Protein AF-A0A168M1J4-F1 (afdb_monomer)

Mean predicted aligned error: 12.33 Å

Secondary structure (DSSP, 8-state):
-----HHHHHH--SS--SSSSPPPHHHHHHHHHHHHHHTT---S-TTTHHHHHHHHHHHHTT--HHHHHHHTS---TTHHHHTTS---HHHHHHHTT--SSTT-------SSPPPHHHHHHHS----

InterPro domains:
  IPR031872 Ndc10, domain 2 [PF16787] (9-123)
  IPR038279 Ndc10, domain 2 superfamily [G3DSA:1.10.443.20] (3-124)

Radius of gyration: 19.75 Å; Cα contacts (8 Å, |Δi|>4): 64; chains: 1; bounding box: 48×40×43 Å

Solvent-accessible surface area (backbone atoms only — not comparable to full-atom values): 8185 Å² total; per-residue (Å²): 133,80,83,71,63,70,72,60,65,77,71,57,60,94,78,64,56,97,51,100,59,78,82,48,71,64,60,53,40,49,53,45,43,51,55,28,56,76,69,72,50,87,68,94,48,60,83,55,44,64,63,64,47,37,50,52,41,22,54,74,61,66,38,68,61,69,68,43,58,55,61,78,51,86,67,83,82,50,64,77,60,49,69,72,55,64,79,51,70,35,52,59,26,19,61,69,74,38,68,47,61,90,84,73,81,70,77,72,70,68,97,62,81,78,57,68,73,56,51,50,72,77,40,90,61,87,127

Sequence (127 aa):
MNAVNSKVFLEIKMIPPRQAQEWSYSSHRESIGKAFSSAGIKSNKKTHVNCGSSVRMADIVGANGDPIRSQGRWNNTTMNGAYLIRLSREMMRSMAVFPTKGRSFYLGRAALDPPTSLCKKLFDCKM

Foldseek 3Di:
DDPPPPVVVVPDDPDDDPDPDDDDPVNVLVVQVVVCVVVVHDDPCSPCPLLVVLLVLLVVLPHDVVLSVVSNDPDPPPPPVVVVVDNQPLSVCSSVVFHSDPPRDDPPDDPDDPDPVVVCVVDVDDD

Organism: Absidia glauca (NCBI:txid4829)

pLDDT: mean 72.29, std 15.06, range [36.97, 95.81]

Structure (mmCIF, N/CA/C/O backbone):
data_AF-A0A168M1J4-F1
#
_entry.id   AF-A0A168M1J4-F1
#
loop_
_atom_site.group_PDB
_atom_site.id
_atom_site.type_symbol
_atom_site.label_atom_id
_atom_site.label_alt_id
_at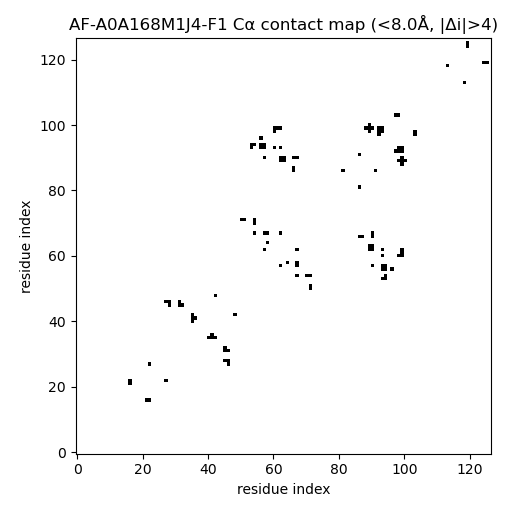om_site.label_comp_id
_atom_site.label_asym_id
_atom_site.label_entity_id
_atom_site.label_seq_id
_atom_site.pdbx_PDB_ins_code
_atom_site.Cartn_x
_atom_site.Cartn_y
_atom_site.Cartn_z
_atom_site.occupancy
_atom_site.B_iso_or_equiv
_atom_site.auth_seq_id
_atom_site.auth_comp_id
_atom_site.auth_asym_id
_atom_site.auth_atom_id
_atom_site.pdbx_PDB_model_num
ATOM 1 N N . MET A 1 1 ? -31.948 12.896 -2.379 1.00 39.16 1 MET A N 1
ATOM 2 C CA . MET A 1 1 ? -30.479 12.774 -2.256 1.00 39.16 1 MET A CA 1
ATOM 3 C C . MET A 1 1 ? -30.026 13.870 -1.313 1.00 39.16 1 MET A C 1
ATOM 5 O O . MET A 1 1 ? -30.007 15.026 -1.709 1.00 39.16 1 MET A O 1
ATOM 9 N N . ASN A 1 2 ? -29.805 13.543 -0.042 1.00 36.97 2 ASN A N 1
ATOM 10 C CA . ASN A 1 2 ? -29.431 14.549 0.949 1.00 36.97 2 ASN A CA 1
ATOM 11 C C . ASN A 1 2 ? -27.976 14.938 0.704 1.00 36.97 2 ASN A C 1
ATOM 13 O O . ASN A 1 2 ? -27.124 14.056 0.596 1.00 36.97 2 ASN A O 1
ATOM 17 N N . ALA A 1 3 ? -27.714 16.238 0.574 1.00 46.69 3 ALA A N 1
ATOM 18 C CA . ALA A 1 3 ? -26.370 16.783 0.483 1.00 46.69 3 ALA A CA 1
ATOM 19 C C . ALA A 1 3 ? -25.603 16.372 1.745 1.00 46.69 3 ALA A C 1
ATOM 21 O O . ALA A 1 3 ? -25.766 16.961 2.812 1.00 46.69 3 ALA A O 1
ATOM 22 N N . VAL A 1 4 ? -24.811 15.305 1.643 1.00 54.69 4 VAL A N 1
ATOM 23 C CA . VAL A 1 4 ? -23.856 14.956 2.686 1.00 54.69 4 VAL A CA 1
ATOM 24 C C . VAL A 1 4 ? -22.884 16.125 2.747 1.00 54.69 4 VAL A C 1
ATOM 26 O O . VAL A 1 4 ? -22.249 16.449 1.745 1.00 54.69 4 VAL A O 1
ATOM 29 N N . ASN A 1 5 ? -22.850 16.802 3.895 1.00 52.22 5 ASN A N 1
ATOM 30 C CA . ASN A 1 5 ? -22.010 17.964 4.161 1.00 52.22 5 ASN A CA 1
ATOM 31 C C . ASN A 1 5 ? -20.577 17.681 3.681 1.00 52.22 5 ASN A C 1
ATOM 33 O O . ASN A 1 5 ? -19.848 16.911 4.306 1.00 52.22 5 ASN A O 1
ATOM 37 N N . SER A 1 6 ? -20.172 18.292 2.566 1.00 57.62 6 SER A N 1
ATOM 38 C CA . SER A 1 6 ? -18.875 18.057 1.912 1.00 57.62 6 SER A CA 1
ATOM 39 C C . SER A 1 6 ? -17.686 18.314 2.843 1.00 57.62 6 SER A C 1
ATOM 41 O O . SER A 1 6 ? -16.628 17.711 2.683 1.00 57.62 6 SER A O 1
ATOM 43 N N . LYS A 1 7 ? -17.888 19.153 3.866 1.00 57.44 7 LYS A N 1
ATOM 44 C CA . LYS A 1 7 ? -16.916 19.451 4.921 1.00 57.44 7 LYS A CA 1
ATOM 45 C C . LYS A 1 7 ? -16.512 18.222 5.743 1.00 57.44 7 LYS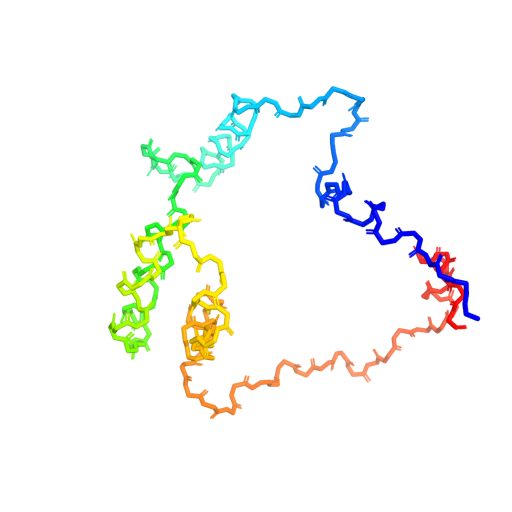 A C 1
ATOM 47 O O . LYS A 1 7 ? -15.345 18.087 6.082 1.00 57.44 7 LYS A O 1
ATOM 52 N N . VAL A 1 8 ? -17.443 17.300 6.003 1.00 68.50 8 VAL A N 1
ATOM 53 C CA . VAL A 1 8 ? -17.189 16.109 6.834 1.00 68.50 8 VAL A CA 1
ATOM 54 C C . VAL A 1 8 ? -16.220 15.150 6.141 1.00 68.50 8 VAL A C 1
ATOM 56 O O . VAL A 1 8 ? -15.366 14.559 6.790 1.00 68.50 8 VAL A O 1
ATOM 59 N N . PHE A 1 9 ? -16.284 15.031 4.813 1.00 71.50 9 PHE A N 1
ATOM 60 C CA . PHE A 1 9 ? -15.413 14.117 4.068 1.00 71.50 9 PHE A CA 1
ATOM 61 C C . PHE A 1 9 ? -13.936 14.520 4.076 1.00 71.50 9 PHE A C 1
ATOM 63 O O . PHE A 1 9 ? -13.080 13.642 4.023 1.00 71.50 9 PHE A O 1
ATOM 70 N N . LEU A 1 10 ? -13.632 15.818 4.150 1.00 79.56 10 LEU A N 1
ATOM 71 C CA . LEU A 1 10 ? -12.250 16.310 4.161 1.00 79.56 10 LEU A CA 1
ATOM 72 C C . LEU A 1 10 ? -11.546 16.090 5.507 1.00 79.56 10 LEU A C 1
ATOM 74 O O . LEU A 1 10 ? -10.321 16.028 5.551 1.00 79.56 10 LEU A O 1
ATOM 78 N N . GLU A 1 11 ? -12.310 15.954 6.590 1.00 78.44 11 GLU A N 1
ATOM 79 C CA . GLU A 1 11 ? -11.782 15.771 7.947 1.00 78.44 11 GLU A CA 1
ATOM 80 C C . GLU A 1 11 ? -11.700 14.290 8.361 1.00 78.44 11 GLU A C 1
ATOM 82 O O . GLU A 1 11 ? -11.039 13.948 9.346 1.00 78.44 11 GLU A O 1
ATOM 87 N N . ILE A 1 12 ? -12.318 13.383 7.594 1.00 81.94 12 ILE A N 1
ATOM 88 C CA . ILE A 1 12 ? -12.242 11.942 7.847 1.00 81.94 12 ILE A CA 1
ATOM 89 C C . ILE A 1 12 ? -10.843 11.424 7.499 1.00 81.94 12 ILE A C 1
ATOM 91 O O . ILE A 1 12 ? -10.423 11.369 6.342 1.00 81.94 12 ILE A O 1
ATOM 95 N N . LYS A 1 13 ? -10.133 10.951 8.524 1.00 80.62 13 LYS A N 1
ATOM 96 C CA . LYS A 1 13 ? -8.888 10.198 8.353 1.00 80.62 13 LYS A CA 1
ATOM 97 C C . LYS A 1 13 ? -9.207 8.793 7.841 1.00 80.62 13 LYS A C 1
ATOM 99 O O . LYS A 1 13 ? -9.971 8.068 8.468 1.00 80.62 13 LYS A O 1
ATOM 104 N N . MET A 1 14 ? -8.560 8.383 6.747 1.00 83.31 14 MET A N 1
ATOM 105 C CA . MET A 1 14 ? -8.691 7.024 6.192 1.00 83.31 14 MET A CA 1
ATOM 106 C C . MET A 1 14 ? -8.324 5.922 7.190 1.00 83.31 14 MET A C 1
ATOM 108 O O . MET A 1 14 ? -8.918 4.848 7.178 1.00 83.31 14 MET A O 1
ATOM 112 N N . ILE A 1 15 ? -7.315 6.178 8.023 1.00 83.88 15 ILE A N 1
ATOM 113 C CA . ILE A 1 15 ? -6.870 5.265 9.072 1.00 83.88 15 ILE A CA 1
ATOM 114 C C . ILE A 1 15 ? -6.978 6.034 10.391 1.00 83.88 15 ILE A C 1
ATOM 116 O O . ILE A 1 15 ? -6.031 6.726 10.778 1.00 83.88 15 ILE A O 1
ATOM 120 N N . PRO A 1 16 ? -8.153 6.012 11.039 1.00 83.31 16 PRO A N 1
ATOM 121 C CA . PRO A 1 16 ? -8.345 6.721 12.287 1.00 83.31 16 PRO A CA 1
ATOM 122 C C . PRO A 1 16 ? -7.629 5.993 13.436 1.00 83.31 16 PRO A C 1
ATOM 124 O O . PRO A 1 16 ? -7.507 4.762 13.428 1.00 83.31 16 PRO A O 1
ATOM 127 N N . PRO A 1 17 ? -7.162 6.732 14.452 1.00 79.94 17 PRO A N 1
ATOM 128 C CA . PRO A 1 17 ? -6.670 6.123 15.673 1.00 79.94 17 PRO A CA 1
ATOM 129 C C . PRO A 1 17 ? -7.798 5.389 16.408 1.00 79.94 17 PRO A C 1
ATOM 131 O O . PRO A 1 17 ? -8.955 5.798 16.384 1.00 79.94 17 PRO A O 1
ATOM 134 N N . ARG A 1 18 ? -7.453 4.295 17.098 1.00 75.94 18 ARG A N 1
ATOM 135 C CA . ARG A 1 18 ? -8.413 3.525 17.912 1.00 75.94 18 ARG A CA 1
ATOM 136 C C . ARG A 1 18 ? -8.962 4.335 19.098 1.00 75.94 18 ARG A C 1
ATOM 138 O O . ARG A 1 18 ? -10.043 4.040 19.589 1.00 75.94 18 ARG A O 1
ATOM 145 N N . GLN A 1 19 ? -8.210 5.325 19.569 1.00 74.94 19 GLN A N 1
ATOM 146 C CA . GLN A 1 19 ? -8.607 6.269 20.615 1.00 74.94 19 GLN A CA 1
ATOM 147 C C . GLN A 1 19 ? -8.631 7.680 20.021 1.00 74.94 19 GLN A C 1
ATOM 149 O O . GLN A 1 19 ? -7.988 7.912 19.005 1.00 74.94 19 GLN A O 1
ATOM 154 N N . ALA A 1 20 ? -9.305 8.637 20.663 1.00 61.59 20 ALA A N 1
ATOM 155 C CA . ALA A 1 20 ? -9.409 10.023 20.181 1.00 61.59 20 ALA A CA 1
ATOM 156 C C . ALA A 1 20 ? -8.056 10.768 20.048 1.00 61.59 20 ALA A C 1
ATOM 158 O O . ALA A 1 20 ? -8.020 11.898 19.567 1.00 61.59 20 ALA A O 1
ATOM 159 N N . GLN A 1 21 ? -6.944 10.143 20.448 1.00 72.94 21 GLN A N 1
ATOM 160 C CA . GLN A 1 21 ? -5.600 10.685 20.314 1.00 72.94 21 GLN A CA 1
ATOM 161 C C . GLN A 1 21 ? -5.052 10.496 18.895 1.00 72.94 21 GLN A C 1
ATOM 163 O O . GLN A 1 21 ? -4.966 9.380 18.382 1.00 72.94 21 GLN A O 1
ATOM 168 N N . GLU A 1 22 ? 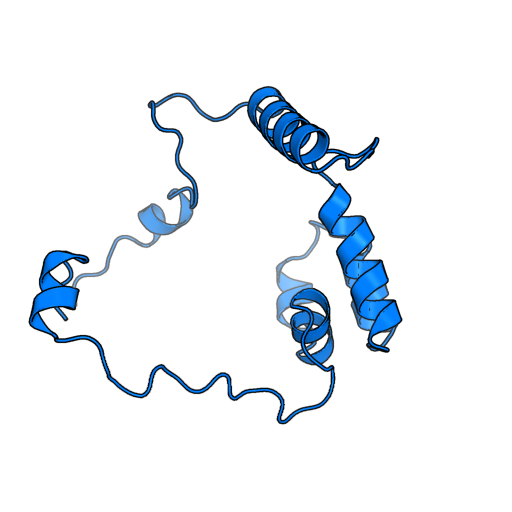-4.602 11.590 18.281 1.00 73.62 22 GLU A N 1
ATOM 169 C CA . GLU A 1 22 ? -3.930 11.563 16.984 1.00 73.62 22 GLU A CA 1
ATOM 170 C C . GLU A 1 22 ? -2.666 10.687 17.006 1.00 73.62 22 GLU A C 1
ATOM 172 O O . GLU A 1 22 ? -1.881 10.717 17.957 1.00 73.62 22 GLU A O 1
ATOM 177 N N . TRP A 1 23 ? -2.451 9.904 15.942 1.00 80.38 23 TRP A N 1
ATOM 178 C CA . TRP A 1 23 ? -1.219 9.136 15.775 1.00 80.38 23 TRP A CA 1
ATOM 179 C C . TRP A 1 23 ? -0.016 10.062 15.651 1.00 80.38 23 TRP A C 1
ATOM 181 O O . TRP A 1 23 ? 0.080 10.857 14.717 1.00 80.38 23 TRP A O 1
ATOM 191 N N . SER A 1 24 ? 0.942 9.903 16.559 1.00 87.44 24 SER A N 1
ATOM 192 C CA . SER A 1 24 ? 2.214 10.603 16.462 1.00 87.44 24 SER A CA 1
ATOM 193 C C . SER A 1 24 ? 3.082 10.009 15.345 1.00 87.44 24 SER A C 1
ATOM 195 O O . SER A 1 24 ? 2.994 8.825 14.991 1.00 87.44 24 SER A O 1
ATOM 197 N N . TYR A 1 25 ? 3.992 10.827 14.813 1.00 86.00 25 TYR A N 1
ATOM 198 C CA . TYR A 1 25 ? 4.995 10.369 13.850 1.00 86.00 25 TYR A CA 1
ATOM 199 C C . TYR A 1 25 ? 5.867 9.231 14.408 1.00 86.00 25 TYR A C 1
ATOM 201 O O . TYR A 1 25 ? 6.249 8.321 13.669 1.00 86.00 25 TYR A O 1
ATOM 209 N N . SER A 1 26 ? 6.174 9.248 15.712 1.00 88.50 26 SER A N 1
ATOM 210 C CA . SER A 1 26 ? 6.966 8.193 16.351 1.00 88.50 26 SER A CA 1
ATOM 211 C C . SER A 1 26 ? 6.226 6.858 16.351 1.00 88.50 26 SER A C 1
ATOM 213 O O . SER A 1 26 ? 6.830 5.858 15.967 1.00 88.50 26 SER A O 1
ATOM 215 N N . SER A 1 27 ? 4.924 6.844 16.662 1.00 87.69 27 SER A N 1
ATOM 216 C CA . SER A 1 27 ? 4.095 5.634 16.603 1.00 87.69 27 SER A CA 1
ATOM 217 C C . SER A 1 27 ? 4.058 5.035 15.195 1.00 87.69 27 SER A C 1
ATOM 219 O O . SER A 1 27 ? 4.226 3.826 15.034 1.00 87.69 27 SER A O 1
ATOM 221 N N . HIS A 1 28 ? 3.921 5.872 14.161 1.00 86.88 28 HIS A N 1
ATOM 222 C CA . HIS A 1 28 ? 4.000 5.436 12.763 1.00 86.88 28 HIS A CA 1
ATOM 223 C C . HIS A 1 28 ? 5.389 4.859 12.431 1.00 86.88 28 HIS A C 1
ATOM 225 O O . HIS A 1 28 ? 5.517 3.769 11.873 1.00 86.88 28 HIS A O 1
ATOM 231 N N . ARG A 1 29 ? 6.466 5.577 12.768 1.00 89.94 29 ARG A N 1
ATOM 232 C CA . ARG A 1 29 ? 7.841 5.138 12.483 1.00 89.94 29 ARG A CA 1
ATOM 233 C C . ARG A 1 29 ? 8.173 3.815 13.176 1.00 89.94 29 ARG A C 1
ATOM 235 O O . ARG A 1 29 ? 8.888 2.989 12.603 1.00 89.94 29 ARG A O 1
ATOM 242 N N . GLU A 1 30 ? 7.707 3.638 14.407 1.00 91.19 30 GLU A N 1
ATOM 243 C CA . GLU A 1 30 ? 7.928 2.433 15.198 1.00 91.19 30 GLU A CA 1
ATOM 244 C C . GLU A 1 30 ? 7.164 1.236 14.626 1.00 91.19 30 GLU A C 1
ATOM 246 O O . GLU A 1 30 ? 7.761 0.170 14.469 1.00 91.19 30 GLU A O 1
ATOM 251 N N . SER A 1 31 ? 5.892 1.410 14.249 1.00 90.19 31 SER A N 1
ATOM 252 C CA . SER A 1 31 ? 5.087 0.332 13.664 1.00 90.19 31 SER A CA 1
ATOM 253 C C . SER A 1 31 ? 5.686 -0.181 12.351 1.00 90.19 31 SER A C 1
ATOM 255 O O . SER A 1 31 ? 5.848 -1.392 12.188 1.00 90.19 31 SER A O 1
ATOM 257 N N . ILE A 1 32 ? 6.138 0.716 11.464 1.00 90.88 32 ILE A N 1
ATOM 258 C CA . ILE A 1 32 ? 6.862 0.315 10.247 1.00 90.88 32 ILE A CA 1
ATOM 259 C C . ILE A 1 32 ? 8.189 -0.365 10.594 1.00 90.88 32 ILE A C 1
ATOM 261 O O . ILE A 1 32 ? 8.545 -1.377 9.994 1.00 90.88 32 ILE A O 1
ATOM 265 N N . GLY A 1 33 ? 8.926 0.163 11.576 1.00 92.94 33 GLY A N 1
ATOM 266 C CA . GLY A 1 33 ? 10.175 -0.442 12.036 1.00 92.94 33 GLY A CA 1
ATOM 267 C C . GLY A 1 33 ? 9.993 -1.893 12.488 1.00 92.94 33 GLY A C 1
ATOM 268 O O . GLY A 1 33 ? 10.773 -2.750 12.085 1.00 92.94 33 GLY A O 1
ATOM 269 N N . LYS A 1 34 ? 8.939 -2.170 13.264 1.00 93.81 34 LYS A N 1
ATOM 270 C CA . LYS A 1 34 ? 8.580 -3.520 13.722 1.00 93.81 34 LYS A CA 1
ATOM 271 C C . LYS A 1 34 ? 8.233 -4.445 12.556 1.00 93.81 34 LYS A C 1
ATOM 273 O O . LYS A 1 34 ? 8.756 -5.554 12.497 1.00 93.81 34 LYS A O 1
ATOM 278 N N . ALA A 1 35 ? 7.422 -3.977 11.605 1.00 94.12 35 ALA A N 1
ATOM 279 C CA . ALA A 1 35 ? 7.089 -4.747 10.406 1.00 94.12 35 ALA A CA 1
ATOM 280 C C . ALA A 1 35 ? 8.344 -5.103 9.588 1.00 94.12 35 ALA A C 1
ATOM 282 O O . ALA A 1 35 ? 8.498 -6.235 9.138 1.00 94.12 35 ALA A O 1
ATOM 283 N N . PHE A 1 36 ? 9.284 -4.164 9.454 1.00 93.38 36 PHE A N 1
ATOM 284 C CA . PHE A 1 36 ? 10.543 -4.384 8.739 1.00 93.38 36 PHE A CA 1
ATOM 285 C C . PHE A 1 36 ? 11.446 -5.386 9.444 1.00 93.38 36 PHE A C 1
ATOM 287 O O . PHE A 1 36 ? 11.947 -6.302 8.796 1.00 93.38 36 PHE A O 1
ATOM 294 N N . SER A 1 37 ? 11.604 -5.261 10.762 1.00 93.56 37 SER A N 1
ATOM 295 C CA . SER A 1 37 ? 12.347 -6.235 11.562 1.00 93.56 37 SER A CA 1
ATOM 296 C C . SER A 1 37 ? 11.740 -7.633 11.456 1.00 93.56 37 SER A C 1
ATOM 298 O O . SER A 1 37 ? 12.478 -8.591 11.256 1.00 93.56 37 SER A O 1
ATOM 300 N N . SER A 1 38 ? 10.408 -7.744 11.508 1.00 95.81 38 SER A N 1
ATOM 301 C CA . SER A 1 38 ? 9.700 -9.019 11.349 1.00 95.81 38 SER A CA 1
ATOM 302 C C . SER A 1 38 ? 9.909 -9.652 9.971 1.00 95.81 38 SER A C 1
ATOM 304 O O . SER A 1 38 ? 9.909 -10.872 9.863 1.00 95.81 38 SER A O 1
ATOM 306 N N . ALA A 1 39 ? 10.082 -8.841 8.927 1.00 95.12 39 ALA A N 1
ATOM 307 C CA . ALA A 1 39 ? 10.353 -9.299 7.567 1.00 95.12 39 ALA A CA 1
ATOM 308 C C . ALA A 1 39 ? 11.859 -9.450 7.255 1.00 95.12 39 ALA A C 1
ATOM 310 O O . ALA A 1 39 ? 12.217 -9.749 6.119 1.00 95.12 39 ALA A O 1
ATOM 311 N N . GLY A 1 40 ? 12.756 -9.190 8.217 1.00 94.88 40 GLY A N 1
ATOM 312 C CA . GLY A 1 40 ? 14.209 -9.203 7.996 1.00 94.88 40 GLY A CA 1
ATOM 313 C C . GLY A 1 40 ? 14.739 -8.059 7.115 1.00 94.88 40 GLY A C 1
ATOM 314 O O . GLY A 1 40 ? 15.878 -8.107 6.651 1.00 94.88 40 GLY A O 1
ATOM 315 N N . ILE A 1 41 ? 13.942 -7.013 6.878 1.00 91.12 41 ILE A N 1
ATOM 316 C CA . ILE A 1 41 ? 14.283 -5.896 5.992 1.00 91.12 41 ILE A CA 1
ATOM 317 C C . ILE A 1 41 ? 15.058 -4.827 6.770 1.00 91.12 41 ILE A C 1
ATOM 319 O O . ILE A 1 41 ? 14.561 -4.236 7.730 1.00 91.12 41 ILE A O 1
ATOM 323 N N . LYS A 1 42 ? 16.272 -4.508 6.311 1.00 90.12 42 LYS A N 1
ATOM 324 C CA . LYS A 1 42 ? 17.084 -3.408 6.853 1.00 90.12 42 LYS A CA 1
ATOM 325 C C . LYS A 1 42 ? 16.844 -2.134 6.040 1.00 90.12 42 LYS A C 1
ATOM 327 O O . LYS A 1 42 ? 17.127 -2.091 4.848 1.00 90.12 42 LYS A O 1
ATOM 332 N N . SER A 1 43 ? 16.336 -1.079 6.680 1.00 83.69 43 SER A N 1
ATOM 333 C CA . SER A 1 43 ? 16.156 0.236 6.049 1.00 83.69 43 SER A CA 1
ATOM 334 C C . SER A 1 43 ? 16.425 1.375 7.027 1.00 83.69 43 SER A C 1
ATOM 336 O O . SER A 1 43 ? 15.883 1.409 8.134 1.00 83.69 43 SER A O 1
ATOM 338 N N . ASN A 1 44 ? 17.204 2.358 6.575 1.00 84.19 44 ASN A N 1
ATOM 339 C CA . ASN A 1 44 ? 17.464 3.589 7.323 1.00 84.19 44 ASN A CA 1
ATOM 340 C C . ASN A 1 44 ? 16.292 4.583 7.215 1.00 84.19 44 ASN A C 1
ATOM 342 O O . ASN A 1 44 ? 16.063 5.385 8.119 1.00 84.19 44 ASN A O 1
ATOM 346 N N . LYS A 1 45 ? 15.507 4.509 6.130 1.00 81.44 45 LYS A N 1
ATOM 347 C CA . LYS A 1 45 ? 14.366 5.395 5.851 1.00 81.44 45 LYS A CA 1
ATOM 348 C C . LYS A 1 45 ? 13.049 4.659 6.101 1.00 81.44 45 LYS A C 1
ATOM 350 O O . LYS A 1 45 ? 12.388 4.259 5.153 1.00 81.44 45 LYS A O 1
ATOM 355 N N . LYS A 1 46 ? 12.662 4.480 7.367 1.00 82.12 46 LYS A N 1
ATOM 356 C CA . LYS A 1 46 ? 11.472 3.690 7.752 1.00 82.12 46 LYS A CA 1
ATOM 357 C C . LYS A 1 46 ? 10.175 4.196 7.096 1.00 82.12 46 LYS A C 1
ATOM 359 O O . LYS A 1 46 ? 9.518 3.436 6.406 1.00 82.12 46 LYS A O 1
ATOM 364 N N . THR A 1 47 ? 9.850 5.482 7.214 1.00 79.88 47 THR A N 1
ATOM 365 C CA . THR A 1 47 ? 8.586 6.067 6.709 1.00 79.88 47 THR A CA 1
ATOM 366 C C . THR A 1 47 ? 8.604 6.440 5.220 1.00 79.88 47 THR A C 1
ATOM 368 O O . THR A 1 47 ? 7.554 6.510 4.592 1.00 79.88 47 THR A O 1
ATOM 371 N N . HIS A 1 48 ? 9.784 6.646 4.622 1.00 75.00 48 HIS A N 1
ATOM 372 C CA . HIS A 1 48 ? 9.936 7.116 3.231 1.00 75.00 48 HIS A CA 1
ATOM 373 C C . HIS A 1 48 ? 10.473 6.057 2.256 1.00 75.00 48 HIS A C 1
ATOM 375 O O . HIS A 1 48 ? 10.750 6.360 1.095 1.00 75.00 48 HIS A O 1
ATOM 381 N N . VAL A 1 49 ? 10.631 4.812 2.707 1.00 73.31 49 VAL A N 1
ATOM 382 C CA . VAL A 1 49 ? 11.105 3.681 1.890 1.00 73.31 49 VAL A CA 1
ATOM 383 C C . VAL A 1 49 ? 10.300 3.494 0.599 1.00 73.31 49 VAL A C 1
ATOM 385 O O . VAL A 1 49 ? 10.902 3.298 -0.456 1.00 73.31 49 VAL A O 1
ATOM 388 N N . ASN A 1 50 ? 8.972 3.648 0.666 1.00 68.88 50 ASN A N 1
ATOM 389 C CA . ASN A 1 50 ? 8.063 3.441 -0.463 1.00 68.88 50 ASN A CA 1
ATOM 390 C C . ASN A 1 50 ? 8.231 4.492 -1.567 1.00 68.88 50 ASN A C 1
ATOM 392 O O . ASN A 1 50 ? 8.041 4.195 -2.743 1.00 68.88 50 ASN A O 1
ATOM 396 N N . CYS A 1 51 ? 8.656 5.708 -1.213 1.00 70.19 51 CYS A N 1
ATOM 397 C CA . CYS A 1 51 ? 8.929 6.750 -2.200 1.00 70.19 51 CYS A CA 1
ATOM 398 C C . CYS A 1 51 ? 10.117 6.341 -3.086 1.00 70.19 51 CYS A C 1
ATOM 400 O O . CYS A 1 51 ? 9.997 6.269 -4.306 1.00 70.19 51 CYS A O 1
ATOM 402 N N . GLY A 1 52 ? 11.235 5.936 -2.474 1.00 69.50 52 GLY A N 1
ATOM 403 C CA . GLY A 1 52 ? 12.408 5.481 -3.223 1.00 69.50 52 GLY A CA 1
ATOM 404 C C . GLY A 1 52 ? 12.240 4.116 -3.900 1.00 69.50 52 GLY A C 1
ATOM 405 O O . GLY A 1 52 ? 12.904 3.848 -4.898 1.00 69.50 52 GLY A O 1
ATOM 406 N N . SER A 1 53 ? 11.406 3.212 -3.373 1.00 71.31 53 SER A N 1
ATOM 407 C CA . SER A 1 53 ? 11.132 1.930 -4.041 1.0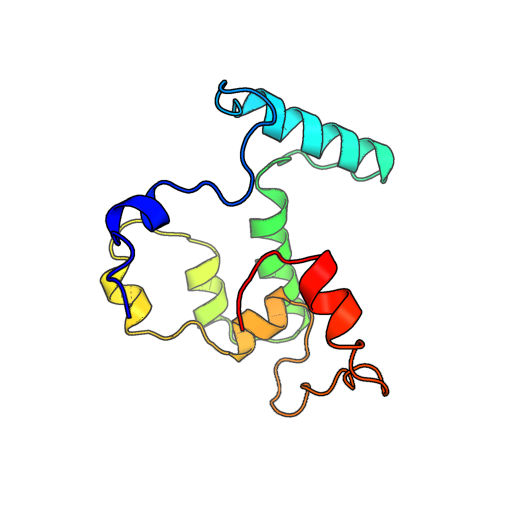0 71.31 53 SER A CA 1
ATOM 408 C C . SER A 1 53 ? 10.188 2.082 -5.234 1.00 71.31 53 SER A C 1
ATOM 410 O O . SER A 1 53 ? 10.431 1.444 -6.249 1.00 71.31 53 SER A O 1
ATOM 412 N N . SER A 1 54 ? 9.181 2.959 -5.170 1.00 67.38 54 SER A N 1
ATOM 413 C CA . SER A 1 54 ? 8.246 3.186 -6.285 1.00 67.38 54 SER A CA 1
ATOM 414 C C . SER A 1 54 ? 8.937 3.704 -7.552 1.00 67.38 54 SER A C 1
ATOM 416 O O . SER A 1 54 ? 8.678 3.198 -8.641 1.00 67.38 54 SER A O 1
ATOM 418 N N . VAL A 1 55 ? 9.884 4.636 -7.402 1.00 70.81 55 VAL A N 1
ATOM 419 C CA . VAL A 1 55 ? 10.715 5.154 -8.502 1.00 70.81 55 VAL A CA 1
ATOM 420 C C . VAL A 1 55 ? 11.542 4.037 -9.141 1.00 70.81 55 VAL A C 1
ATOM 422 O O . VAL A 1 55 ? 11.570 3.917 -10.360 1.00 70.81 55 VAL A O 1
ATOM 425 N N . ARG A 1 56 ? 12.160 3.177 -8.321 1.00 78.00 56 ARG A N 1
ATOM 426 C CA . ARG A 1 56 ? 12.939 2.024 -8.804 1.00 78.00 56 ARG A CA 1
ATOM 427 C C . ARG A 1 56 ? 12.066 0.990 -9.507 1.00 78.00 56 ARG A C 1
ATOM 429 O O . ARG A 1 56 ? 12.475 0.445 -10.520 1.00 78.00 56 ARG A O 1
ATOM 436 N N . MET A 1 57 ? 10.863 0.735 -8.999 1.00 75.25 57 MET A N 1
ATOM 437 C CA . MET A 1 57 ? 9.918 -0.171 -9.655 1.00 75.25 57 MET A CA 1
ATOM 438 C C . MET A 1 57 ? 9.483 0.363 -11.017 1.00 75.25 57 MET A C 1
ATOM 440 O O . MET A 1 57 ? 9.428 -0.410 -11.965 1.00 75.25 57 MET A O 1
ATOM 444 N N . ALA A 1 58 ? 9.217 1.667 -11.124 1.00 73.31 58 ALA A N 1
ATOM 445 C CA . ALA A 1 58 ? 8.856 2.300 -12.387 1.00 73.31 58 ALA A CA 1
ATOM 446 C C . ALA A 1 58 ? 9.983 2.231 -13.429 1.00 73.31 58 ALA A C 1
ATOM 448 O O . ALA A 1 58 ? 9.711 1.973 -14.599 1.00 73.31 58 ALA A O 1
ATOM 449 N N . ASP A 1 59 ? 11.230 2.382 -12.985 1.00 75.06 59 ASP A N 1
ATOM 450 C CA . ASP A 1 59 ? 12.421 2.194 -13.816 1.00 75.06 59 ASP A CA 1
ATOM 451 C C . ASP A 1 59 ? 12.553 0.737 -14.301 1.00 75.06 59 ASP A C 1
ATOM 453 O O . ASP A 1 59 ? 12.671 0.481 -15.497 1.00 75.06 59 ASP A O 1
ATOM 457 N N . ILE A 1 60 ? 12.398 -0.240 -13.396 1.00 79.06 60 ILE A N 1
ATOM 458 C CA . ILE A 1 60 ? 12.468 -1.679 -13.719 1.00 79.06 60 ILE A CA 1
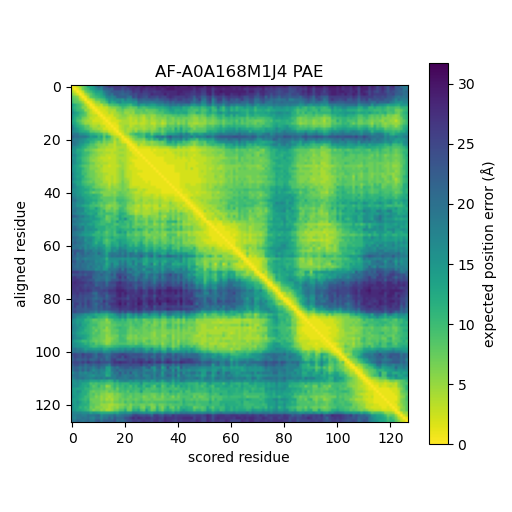ATOM 459 C C . ILE A 1 60 ? 11.419 -2.094 -14.758 1.00 79.06 60 ILE A C 1
ATOM 461 O O . ILE A 1 60 ? 11.713 -2.894 -15.644 1.00 79.06 60 ILE A O 1
ATOM 465 N N . VAL A 1 61 ? 10.189 -1.579 -14.665 1.00 73.81 61 VAL A N 1
ATOM 466 C CA . VAL A 1 61 ? 9.120 -1.919 -15.624 1.00 73.81 61 VAL A CA 1
ATOM 467 C C . VAL A 1 61 ? 9.163 -1.077 -16.905 1.00 73.81 61 VAL A C 1
ATOM 469 O O . VAL A 1 61 ? 8.278 -1.211 -17.755 1.00 73.81 61 VAL A O 1
ATOM 472 N N . GLY A 1 62 ? 10.189 -0.232 -17.055 1.00 73.50 62 GLY A N 1
ATOM 473 C CA . GLY A 1 62 ? 10.444 0.563 -18.252 1.00 73.50 62 GLY A CA 1
ATOM 474 C C . GLY A 1 62 ? 9.423 1.671 -18.483 1.00 73.50 62 GLY A C 1
ATOM 475 O O . GLY A 1 62 ? 9.082 1.946 -19.632 1.00 73.50 62 GLY A O 1
ATOM 476 N N . ALA A 1 63 ? 8.884 2.266 -17.414 1.00 72.00 63 ALA A N 1
ATOM 477 C CA . ALA A 1 63 ? 7.977 3.397 -17.549 1.00 72.00 63 ALA A CA 1
ATOM 478 C C . ALA A 1 63 ? 8.727 4.667 -17.980 1.00 72.00 63 ALA A C 1
ATOM 480 O O . ALA A 1 63 ? 9.890 4.860 -17.627 1.00 72.00 63 ALA A O 1
ATOM 481 N N . ASN A 1 64 ? 8.060 5.555 -18.726 1.00 74.62 64 ASN A N 1
ATOM 482 C CA . ASN A 1 64 ? 8.692 6.793 -19.196 1.00 74.62 64 ASN A CA 1
ATOM 483 C C . ASN A 1 64 ? 9.326 7.611 -18.043 1.00 74.62 64 ASN A C 1
ATOM 485 O O . ASN A 1 64 ? 8.684 7.882 -17.023 1.00 74.62 64 ASN A O 1
ATOM 489 N N . GLY A 1 65 ? 10.572 8.055 -18.239 1.00 65.38 65 GLY A N 1
ATOM 490 C CA . GLY A 1 65 ? 11.387 8.737 -17.231 1.00 65.38 65 GLY A CA 1
ATOM 491 C C . GLY A 1 65 ? 10.856 10.106 -16.799 1.00 65.38 65 GLY A C 1
ATOM 492 O O . GLY A 1 65 ? 11.038 10.490 -15.643 1.00 65.38 65 GLY A O 1
ATOM 493 N N . ASP A 1 66 ? 10.158 10.836 -17.673 1.00 72.06 66 ASP A N 1
ATOM 494 C CA . ASP A 1 66 ? 9.666 12.185 -17.354 1.00 72.06 66 ASP A CA 1
ATOM 495 C C . ASP A 1 66 ? 8.590 12.179 -16.242 1.00 72.06 66 ASP A C 1
ATOM 497 O O . ASP A 1 66 ? 8.780 12.871 -15.234 1.00 72.06 66 ASP A O 1
ATOM 501 N N . PRO A 1 67 ? 7.532 11.336 -16.308 1.00 68.69 67 PRO A N 1
ATOM 502 C CA . PRO A 1 67 ? 6.620 11.104 -15.182 1.00 68.69 67 PRO A CA 1
ATOM 503 C C . PRO A 1 67 ? 7.287 10.561 -13.904 1.00 68.69 67 PRO A C 1
ATOM 505 O O . PRO A 1 67 ? 6.825 10.839 -12.794 1.00 68.69 67 PRO A O 1
ATOM 508 N N . ILE A 1 68 ? 8.367 9.776 -14.027 1.00 64.69 68 ILE A N 1
ATOM 509 C CA . ILE A 1 68 ? 9.121 9.240 -12.877 1.00 64.69 68 ILE A CA 1
ATOM 510 C C . ILE A 1 68 ? 9.869 10.342 -12.140 1.00 64.69 68 ILE A C 1
ATOM 512 O O . ILE A 1 68 ? 9.819 10.421 -10.909 1.00 64.69 68 ILE A O 1
ATOM 516 N N . ARG A 1 69 ? 10.511 11.242 -12.881 1.00 66.56 69 ARG A N 1
ATOM 517 C CA . ARG A 1 69 ? 11.259 12.367 -12.316 1.00 66.56 69 ARG A CA 1
ATOM 518 C C . ARG A 1 69 ? 10.344 13.387 -11.642 1.00 66.56 69 ARG A C 1
ATOM 520 O O . ARG A 1 69 ? 10.733 13.927 -10.607 1.00 66.56 69 ARG A O 1
ATOM 527 N N . SER A 1 70 ? 9.127 13.600 -12.154 1.00 65.06 70 SER A N 1
ATOM 528 C CA . SER A 1 70 ? 8.119 14.422 -11.466 1.00 65.06 70 SER A CA 1
ATOM 529 C C . SER A 1 70 ? 7.627 13.781 -10.164 1.00 65.06 70 SER A C 1
ATOM 531 O O . SER A 1 70 ? 7.396 14.483 -9.185 1.00 65.06 70 SER A O 1
ATOM 533 N N . GLN A 1 71 ? 7.532 12.447 -10.106 1.00 62.59 71 GLN A N 1
ATOM 534 C CA . GLN A 1 71 ? 7.125 11.718 -8.899 1.00 62.59 71 GLN A CA 1
ATOM 535 C C . GLN A 1 71 ? 8.234 11.674 -7.831 1.00 62.59 71 GLN A C 1
ATOM 537 O O . GLN A 1 71 ? 7.944 11.746 -6.638 1.00 62.59 71 GLN A O 1
ATOM 542 N N . GLY A 1 72 ? 9.508 11.623 -8.244 1.00 54.59 72 GLY A N 1
ATOM 543 C CA . GLY A 1 72 ? 10.683 11.672 -7.358 1.00 54.59 72 GLY A CA 1
ATOM 544 C C . GLY A 1 72 ? 10.879 13.003 -6.610 1.00 54.59 72 GLY A C 1
ATOM 545 O O . GLY A 1 72 ? 11.795 13.118 -5.794 1.00 54.59 72 GLY A O 1
ATOM 546 N N . ARG A 1 73 ? 10.019 13.999 -6.870 1.00 55.88 73 ARG A N 1
ATOM 547 C CA . ARG A 1 73 ? 9.920 15.292 -6.180 1.00 55.88 73 ARG A CA 1
ATOM 548 C C . ARG A 1 73 ? 8.446 15.631 -5.911 1.00 55.88 73 ARG A C 1
ATOM 550 O O . ARG A 1 73 ? 7.884 16.475 -6.600 1.00 55.88 73 ARG A O 1
ATOM 557 N N . TRP A 1 74 ? 7.821 15.001 -4.911 1.00 55.88 74 TRP A N 1
ATOM 558 C CA . TRP A 1 74 ? 6.488 15.388 -4.407 1.00 55.88 74 TRP A CA 1
ATOM 559 C C . TRP A 1 74 ? 6.469 16.860 -3.944 1.00 55.88 74 TRP A C 1
ATOM 561 O O . TRP A 1 74 ? 6.708 17.164 -2.777 1.00 55.88 74 TRP A O 1
ATOM 571 N N . ASN A 1 75 ? 6.229 17.780 -4.880 1.00 44.69 75 ASN A N 1
ATOM 572 C CA . ASN A 1 75 ? 6.121 19.213 -4.650 1.00 44.69 75 ASN A CA 1
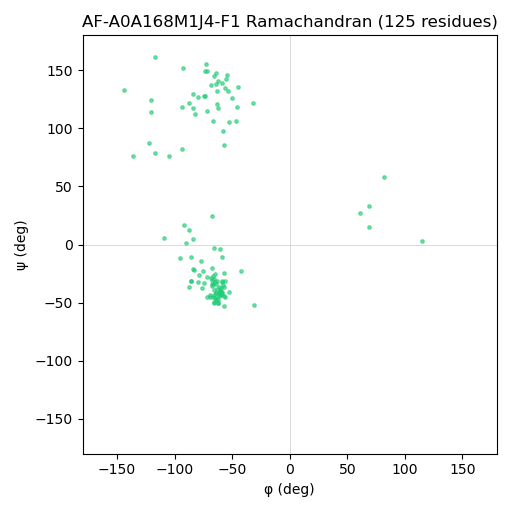ATOM 573 C C . ASN A 1 75 ? 4.696 19.572 -4.188 1.00 44.69 75 ASN A C 1
ATOM 575 O O . ASN A 1 75 ? 3.722 19.191 -4.831 1.00 44.69 75 ASN A O 1
ATOM 579 N N . ASN A 1 76 ? 4.587 20.322 -3.088 1.00 47.78 76 ASN A N 1
ATOM 580 C CA . ASN A 1 76 ? 3.331 20.832 -2.528 1.00 47.78 76 ASN A CA 1
ATOM 581 C C . ASN A 1 76 ? 2.900 22.172 -3.173 1.00 47.78 76 ASN A C 1
ATOM 583 O O . ASN A 1 76 ? 1.770 22.620 -2.992 1.00 47.78 76 ASN A O 1
ATOM 587 N N . THR A 1 77 ? 3.763 22.826 -3.965 1.00 41.59 77 THR A N 1
ATOM 588 C CA . THR A 1 77 ? 3.345 23.972 -4.778 1.00 41.59 77 THR A CA 1
ATOM 589 C C . THR A 1 77 ? 2.708 23.492 -6.076 1.00 41.59 77 THR A C 1
ATOM 591 O O . THR A 1 77 ? 3.341 22.932 -6.969 1.00 41.59 77 THR A O 1
ATOM 594 N N . THR A 1 78 ? 1.405 23.748 -6.142 1.00 42.50 78 THR A N 1
ATOM 595 C CA . THR A 1 78 ? 0.536 23.589 -7.308 1.00 42.50 78 THR A CA 1
ATOM 596 C C . THR A 1 78 ? 0.033 22.169 -7.558 1.00 42.50 78 THR A C 1
ATOM 598 O O . THR A 1 78 ? 0.110 21.633 -8.663 1.00 42.50 78 THR A O 1
ATOM 601 N N . MET A 1 79 ? -0.651 21.638 -6.544 1.00 40.25 79 MET A N 1
ATOM 602 C CA . MET A 1 79 ? -1.757 20.686 -6.686 1.00 40.25 79 MET A CA 1
ATOM 603 C C . MET A 1 79 ? -2.539 20.947 -8.004 1.00 40.25 79 MET A C 1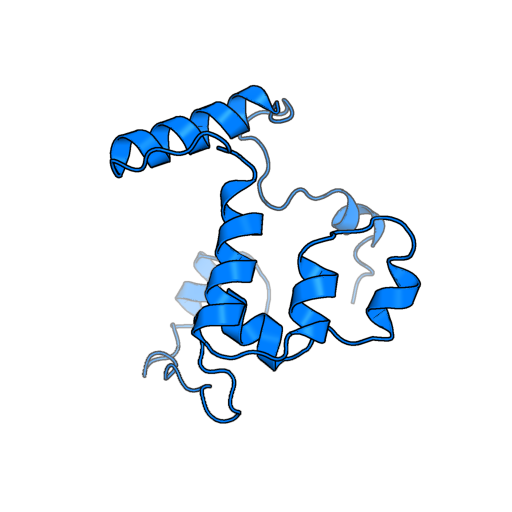
ATOM 605 O O . MET A 1 79 ? -2.587 20.094 -8.884 1.00 40.25 79 MET A O 1
ATOM 609 N N . ASN A 1 80 ? -2.976 22.190 -8.250 1.00 46.69 80 ASN A N 1
ATOM 610 C CA . ASN A 1 80 ? -3.732 22.589 -9.452 1.00 46.69 80 ASN A CA 1
ATOM 611 C C . ASN A 1 80 ? -2.981 22.542 -10.803 1.00 46.69 80 ASN A C 1
ATOM 613 O O . ASN A 1 80 ? -3.630 22.479 -11.842 1.00 46.69 80 ASN A O 1
ATOM 617 N N . GLY A 1 81 ? -1.646 22.548 -10.826 1.00 41.88 81 GLY A N 1
ATOM 618 C CA . GLY A 1 81 ? -0.857 22.452 -12.062 1.00 41.88 81 GLY A CA 1
ATOM 619 C C . GLY A 1 81 ? -0.638 20.997 -12.479 1.00 41.88 81 GLY A C 1
ATOM 620 O O . GLY A 1 81 ? -0.623 20.673 -13.664 1.00 41.88 81 GLY A O 1
ATOM 621 N N . ALA A 1 82 ? -0.553 20.105 -11.487 1.00 40.16 82 ALA A N 1
ATOM 622 C CA . ALA A 1 82 ? -0.385 18.668 -11.668 1.00 40.16 82 ALA A CA 1
ATOM 623 C C . ALA A 1 82 ? -1.707 17.915 -11.916 1.00 40.16 82 ALA A C 1
ATOM 625 O O . ALA A 1 82 ? -1.678 16.837 -12.496 1.00 40.16 82 ALA A O 1
ATOM 626 N N . TYR A 1 83 ? -2.876 18.461 -11.552 1.00 41.28 83 TYR A N 1
ATOM 627 C CA . TYR A 1 83 ? -4.163 17.849 -11.940 1.00 41.28 83 TYR A CA 1
ATOM 628 C C . TYR A 1 83 ? -4.563 18.116 -13.398 1.00 41.28 83 TYR A C 1
ATOM 630 O O . TYR A 1 83 ? -5.419 17.406 -13.925 1.00 41.28 83 TYR A O 1
ATOM 638 N N . LEU A 1 84 ? -3.916 19.071 -14.078 1.00 43.19 84 LEU A N 1
ATOM 639 C CA . LEU A 1 84 ? -4.050 19.246 -15.529 1.00 43.19 84 LEU A CA 1
ATOM 640 C C . LEU A 1 84 ? -3.081 18.341 -16.311 1.00 43.19 84 LEU A C 1
ATOM 642 O O . LEU A 1 84 ? -3.439 17.840 -17.377 1.00 43.19 84 LEU A O 1
ATOM 646 N N . ILE A 1 85 ? -1.901 18.030 -15.757 1.00 47.12 85 ILE A N 1
ATOM 647 C CA . ILE A 1 85 ? -0.994 17.009 -16.305 1.00 47.12 85 ILE A CA 1
ATOM 648 C C . ILE A 1 85 ? -1.274 15.675 -15.607 1.00 47.12 85 ILE A C 1
ATOM 650 O O . ILE A 1 85 ? -0.619 15.284 -14.648 1.00 47.12 85 ILE A O 1
ATOM 654 N N . ARG A 1 86 ? -2.303 14.987 -16.110 1.00 54.56 86 ARG A N 1
ATOM 655 C CA . ARG A 1 86 ? -2.753 13.639 -15.719 1.00 54.56 86 ARG A CA 1
ATOM 656 C C . ARG A 1 86 ? -1.581 12.757 -15.259 1.00 54.56 86 ARG A C 1
ATOM 658 O O . ARG A 1 86 ? -0.686 12.481 -16.058 1.00 54.56 86 ARG A O 1
ATOM 665 N N . LEU A 1 87 ? -1.638 12.242 -14.022 1.00 64.25 87 LEU A N 1
ATOM 666 C CA . LEU A 1 87 ? -0.792 11.121 -13.587 1.00 64.25 87 LEU A CA 1
ATOM 667 C C . LEU A 1 87 ? -0.818 10.052 -14.684 1.00 64.25 87 LEU A C 1
ATOM 669 O O . LEU A 1 87 ? -1.893 9.552 -15.038 1.00 64.25 87 LEU A O 1
ATOM 673 N N . SER A 1 88 ? 0.342 9.751 -15.277 1.00 70.56 88 SER A N 1
ATOM 674 C CA . SER A 1 88 ? 0.358 8.866 -16.436 1.00 70.56 88 SER A CA 1
ATOM 675 C C . SER A 1 88 ? -0.149 7.485 -16.009 1.00 70.56 88 SER A C 1
ATOM 677 O O . SER A 1 88 ? 0.239 6.926 -14.981 1.00 70.56 88 SER A O 1
ATOM 679 N N . ARG A 1 89 ? -1.081 6.926 -16.783 1.00 74.25 89 ARG A N 1
ATOM 680 C CA . ARG A 1 89 ? -1.665 5.602 -16.504 1.00 74.25 89 ARG A CA 1
ATOM 681 C C . ARG A 1 89 ? -0.589 4.515 -16.459 1.00 74.25 89 ARG A C 1
ATOM 683 O O . ARG A 1 89 ? -0.719 3.550 -15.715 1.00 74.25 89 ARG A O 1
ATOM 690 N N . GLU A 1 90 ? 0.454 4.694 -17.256 1.00 75.69 90 GLU A N 1
ATOM 691 C CA . GLU A 1 90 ? 1.656 3.872 -17.279 1.00 75.69 90 GLU A CA 1
ATOM 692 C C . GLU A 1 90 ? 2.412 3.920 -15.943 1.00 75.69 90 GLU A C 1
ATOM 694 O O . GLU A 1 90 ? 2.700 2.874 -15.367 1.00 75.69 90 GLU A O 1
ATOM 699 N N . MET A 1 91 ? 2.629 5.117 -15.391 1.00 74.31 91 MET A N 1
ATOM 700 C CA . MET A 1 91 ? 3.247 5.312 -14.079 1.00 74.31 91 MET A CA 1
ATOM 701 C C . MET A 1 91 ? 2.416 4.681 -12.956 1.00 74.31 91 MET A C 1
ATOM 703 O O . MET A 1 91 ? 2.931 3.903 -12.156 1.00 74.31 91 MET A O 1
ATOM 707 N N . MET A 1 92 ? 1.113 4.968 -12.906 1.00 79.06 92 MET A N 1
ATOM 708 C CA . MET A 1 92 ? 0.229 4.431 -11.861 1.00 79.06 92 MET A CA 1
ATOM 709 C C . MET A 1 92 ? 0.204 2.897 -11.863 1.00 79.06 92 MET A C 1
ATOM 711 O O . MET A 1 92 ? 0.186 2.276 -10.803 1.00 79.06 92 MET A O 1
ATOM 715 N N . ARG A 1 93 ? 0.252 2.280 -13.050 1.00 78.00 93 ARG A N 1
ATOM 716 C CA . ARG A 1 93 ? 0.381 0.823 -13.188 1.00 78.00 93 ARG A CA 1
ATOM 717 C C . ARG A 1 93 ? 1.707 0.315 -12.665 1.00 78.00 93 ARG A C 1
ATOM 719 O O . ARG A 1 93 ? 1.719 -0.638 -11.901 1.00 78.00 93 ARG A O 1
ATOM 726 N N . SER A 1 94 ? 2.784 0.989 -13.029 1.00 77.44 94 SER A N 1
ATOM 727 C CA . SER A 1 94 ? 4.140 0.627 -12.635 1.00 77.44 94 SER A CA 1
ATOM 728 C C . SER A 1 94 ? 4.333 0.638 -11.120 1.00 77.44 94 SER A C 1
ATOM 730 O O . SER A 1 94 ? 4.890 -0.300 -10.558 1.00 77.44 94 SER A O 1
ATOM 732 N N . MET A 1 95 ? 3.789 1.650 -10.432 1.00 77.31 95 MET A N 1
ATOM 733 C CA . MET A 1 95 ? 3.801 1.711 -8.964 1.00 77.31 95 MET A CA 1
ATOM 734 C C . MET A 1 95 ? 2.980 0.595 -8.314 1.00 77.31 95 MET A C 1
ATOM 736 O O . MET A 1 95 ? 3.324 0.123 -7.234 1.00 77.31 95 MET A O 1
ATOM 740 N N . ALA A 1 96 ? 1.902 0.171 -8.971 1.00 79.50 96 ALA A N 1
ATOM 741 C CA . ALA A 1 96 ? 1.075 -0.950 -8.547 1.00 79.50 96 ALA A CA 1
ATOM 742 C C . ALA A 1 96 ? 1.583 -2.305 -9.085 1.00 79.50 96 ALA A C 1
ATOM 744 O O . ALA A 1 96 ? 0.877 -3.303 -8.977 1.00 79.50 96 ALA A O 1
ATOM 745 N N . VAL A 1 97 ? 2.806 -2.347 -9.638 1.00 79.56 97 VAL A N 1
ATOM 746 C CA . VAL A 1 97 ? 3.474 -3.562 -10.143 1.00 79.56 97 VAL A CA 1
ATOM 747 C C . VAL A 1 97 ? 2.698 -4.235 -11.291 1.00 79.56 97 VAL A C 1
ATOM 749 O O . VAL A 1 97 ? 2.801 -5.433 -11.537 1.00 79.56 97 VAL A O 1
ATOM 752 N N . PHE A 1 98 ? 1.920 -3.454 -12.041 1.00 78.94 98 PHE A N 1
ATOM 753 C CA . PHE A 1 98 ? 1.280 -3.891 -13.278 1.00 78.94 98 PHE A CA 1
ATOM 754 C C . PHE A 1 98 ? 2.154 -3.566 -14.495 1.00 78.94 98 PHE A C 1
ATOM 756 O O . PHE A 1 98 ? 2.859 -2.553 -14.491 1.00 78.94 98 PHE A O 1
ATOM 763 N N . PRO A 1 99 ? 2.053 -4.350 -15.585 1.00 79.38 99 PRO A N 1
ATOM 764 C CA . PRO A 1 99 ? 2.695 -4.000 -16.845 1.00 79.38 99 PRO A CA 1
ATOM 765 C C . PRO A 1 99 ? 2.280 -2.604 -17.335 1.00 79.38 99 PRO A C 1
ATOM 767 O O . PRO A 1 99 ? 1.117 -2.201 -17.236 1.00 79.38 99 PRO A O 1
ATOM 770 N N . THR A 1 100 ? 3.236 -1.878 -17.911 1.00 74.94 100 THR A N 1
ATOM 771 C CA . THR A 1 100 ? 3.072 -0.513 -18.442 1.00 74.94 100 THR A CA 1
ATOM 772 C C . THR A 1 100 ? 2.034 -0.450 -19.568 1.00 74.94 100 THR A C 1
ATOM 774 O O . THR A 1 100 ? 1.179 0.446 -19.613 1.00 74.94 100 THR A O 1
ATOM 777 N N . LYS A 1 101 ? 2.036 -1.463 -20.444 1.00 75.81 101 LYS A N 1
ATOM 778 C CA . LYS A 1 101 ? 1.148 -1.556 -21.611 1.00 75.81 101 LYS A CA 1
ATOM 779 C C . LYS A 1 101 ? -0.331 -1.710 -21.234 1.00 75.81 101 LYS A C 1
ATOM 781 O O . LYS A 1 101 ? -0.722 -2.341 -20.254 1.00 75.81 101 LYS A O 1
ATOM 786 N N . GLY A 1 102 ? -1.200 -1.114 -22.052 1.00 66.19 102 GLY A N 1
ATOM 787 C CA . GLY A 1 102 ? -2.640 -1.359 -22.003 1.00 66.19 102 GLY A CA 1
ATOM 788 C C . GLY A 1 102 ? -2.972 -2.814 -22.346 1.00 66.19 102 GLY A C 1
ATOM 789 O O . GLY A 1 102 ? -2.420 -3.328 -23.309 1.00 66.19 102 GLY A O 1
ATOM 790 N N . ARG A 1 103 ? -3.918 -3.405 -21.596 1.00 64.00 103 ARG A N 1
ATOM 791 C CA . ARG A 1 103 ? -4.617 -4.712 -21.721 1.00 64.00 103 ARG A CA 1
ATOM 792 C C . ARG A 1 103 ? -4.329 -5.713 -20.583 1.00 64.00 103 ARG A C 1
ATOM 794 O O . ARG A 1 103 ? -4.955 -6.758 -20.527 1.00 64.00 103 ARG A O 1
ATOM 801 N N . SER A 1 104 ? -3.543 -5.283 -19.594 1.00 62.47 104 SER A N 1
ATOM 802 C CA . SER A 1 104 ? -3.361 -5.825 -18.230 1.00 62.47 104 SER A CA 1
ATOM 803 C C . SER A 1 104 ? -4.559 -6.305 -17.397 1.00 62.47 104 SER A C 1
ATOM 805 O O . SER A 1 104 ? -4.380 -6.946 -16.369 1.00 62.47 104 SER A O 1
ATOM 807 N N . PHE A 1 105 ? -5.769 -5.825 -17.700 1.00 60.41 105 PHE A N 1
ATOM 808 C CA . PHE A 1 105 ? -6.710 -5.397 -16.640 1.00 60.41 105 PHE A CA 1
ATOM 809 C C . PHE A 1 105 ? -7.677 -6.440 -16.123 1.00 60.41 105 PHE A C 1
ATOM 811 O O . PHE A 1 105 ? -8.659 -6.064 -15.489 1.00 60.41 105 PHE A O 1
ATOM 818 N N . TYR A 1 106 ? -7.434 -7.716 -16.370 1.00 60.28 106 TYR A N 1
ATOM 819 C CA . TYR A 1 106 ? -8.379 -8.724 -15.935 1.00 60.28 106 TYR A CA 1
ATOM 820 C C . TYR A 1 106 ? -7.741 -9.659 -14.921 1.00 60.28 106 TYR A C 1
ATOM 822 O O . TYR A 1 106 ? -7.379 -10.790 -15.219 1.00 60.28 106 TYR A O 1
ATOM 830 N N . LEU A 1 107 ? -7.653 -9.172 -13.680 1.00 65.62 107 LEU A N 1
ATOM 831 C CA . LEU A 1 107 ? -7.949 -10.071 -12.574 1.00 65.62 107 LEU A CA 1
ATOM 832 C C . LEU A 1 107 ? -9.435 -10.376 -12.727 1.00 65.62 107 LEU A C 1
ATOM 834 O O . LEU A 1 107 ? -10.261 -9.481 -12.528 1.00 65.62 107 LEU A O 1
ATOM 838 N N . GLY A 1 108 ? -9.767 -11.584 -13.184 1.00 66.44 108 GLY A N 1
ATOM 839 C CA . GLY A 1 108 ? -11.159 -12.000 -13.240 1.00 66.44 108 GLY A CA 1
ATOM 840 C C . GLY A 1 108 ? -11.787 -11.736 -11.887 1.00 66.44 108 GLY A C 1
ATOM 841 O O . GLY A 1 108 ? -11.232 -12.131 -10.859 1.00 66.44 108 GLY A O 1
ATOM 842 N N . ARG A 1 109 ? -12.907 -11.002 -11.875 1.00 66.56 109 ARG A N 1
ATOM 843 C CA . ARG A 1 109 ? -13.708 -10.957 -10.653 1.00 66.56 109 ARG A CA 1
ATOM 844 C C . ARG A 1 109 ? -14.009 -12.403 -10.284 1.00 66.56 109 ARG A C 1
ATOM 846 O O . ARG A 1 109 ? -14.115 -13.249 -11.176 1.00 66.56 109 ARG A O 1
ATOM 853 N N . ALA A 1 110 ? -14.075 -12.684 -8.984 1.00 70.25 110 ALA A N 1
ATOM 854 C CA . ALA A 1 110 ? -14.474 -14.004 -8.525 1.00 70.25 110 ALA A CA 1
ATOM 855 C C . ALA A 1 110 ? -15.699 -14.449 -9.337 1.00 70.25 110 ALA A C 1
ATOM 857 O O . ALA A 1 110 ? -16.597 -13.642 -9.573 1.00 70.25 110 ALA A O 1
ATOM 858 N N . ALA A 1 111 ? -15.707 -15.701 -9.799 1.00 71.69 111 ALA A N 1
ATOM 859 C CA . ALA A 1 111 ? -16.748 -16.217 -10.692 1.00 71.69 111 ALA A CA 1
ATOM 860 C C . ALA A 1 111 ? -18.166 -16.134 -10.091 1.00 71.69 111 ALA A C 1
ATOM 862 O O . ALA A 1 111 ? -19.147 -16.357 -10.792 1.00 71.69 111 ALA A O 1
ATOM 863 N N . LEU A 1 112 ? -18.262 -15.820 -8.796 1.00 79.75 112 LEU A N 1
ATOM 864 C CA . LEU A 1 112 ? -19.489 -15.647 -8.045 1.00 79.75 112 LEU A CA 1
ATOM 865 C C . LEU A 1 112 ? -19.537 -14.234 -7.467 1.00 79.75 112 LEU A C 1
ATOM 867 O O . LEU A 1 112 ? -18.647 -13.831 -6.711 1.00 79.75 112 LEU A O 1
ATOM 871 N N . ASP A 1 113 ? -20.611 -13.514 -7.778 1.00 83.62 113 ASP A N 1
ATOM 872 C CA . ASP A 1 113 ? -20.949 -12.299 -7.055 1.00 83.62 113 ASP A CA 1
ATOM 873 C C . ASP A 1 113 ? -21.366 -12.659 -5.617 1.00 83.62 113 ASP A C 1
ATOM 875 O O . ASP A 1 113 ? -22.094 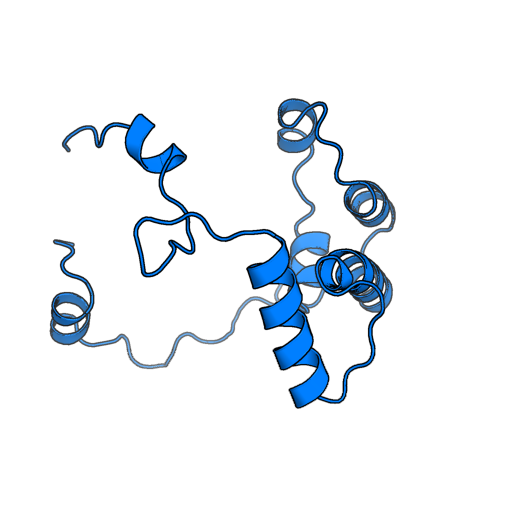-13.636 -5.401 1.00 83.62 113 ASP A O 1
ATOM 879 N N . PRO A 1 114 ? -20.911 -11.901 -4.604 1.00 86.31 114 PRO A N 1
ATOM 880 C CA . PRO A 1 114 ? -21.290 -12.166 -3.225 1.00 86.31 114 PRO A CA 1
ATOM 881 C C . PRO A 1 114 ? -22.811 -11.997 -3.044 1.00 86.31 114 PRO A C 1
ATOM 883 O O . PRO A 1 114 ? -23.390 -11.048 -3.584 1.00 86.31 114 PRO A O 1
ATOM 886 N N . PRO A 1 115 ? -23.479 -12.857 -2.250 1.00 90.75 115 PRO A N 1
ATOM 887 C CA . PRO A 1 115 ? -24.911 -12.734 -1.999 1.00 90.75 115 PRO A CA 1
ATOM 888 C C . PRO A 1 115 ? -25.271 -11.359 -1.430 1.00 90.75 115 PRO A C 1
ATOM 890 O O . PRO A 1 115 ? -24.653 -10.887 -0.474 1.00 90.75 115 PRO A O 1
ATOM 893 N N . THR A 1 116 ? -26.330 -10.732 -1.943 1.00 87.12 116 THR A N 1
ATOM 894 C CA . THR A 1 116 ? -26.776 -9.402 -1.486 1.00 87.12 116 THR A CA 1
ATOM 895 C C . THR A 1 116 ? -27.065 -9.358 0.020 1.00 87.12 116 THR A C 1
ATOM 897 O O . THR A 1 116 ? -26.851 -8.332 0.664 1.00 87.12 116 THR A O 1
ATOM 900 N N . SER A 1 117 ? -27.521 -10.472 0.601 1.00 89.69 117 SER A N 1
ATOM 901 C CA . SER A 1 117 ? -27.747 -10.615 2.045 1.00 89.69 117 SER A CA 1
ATOM 902 C C . SER A 1 117 ? -26.460 -10.506 2.867 1.00 89.69 117 SER A C 1
ATOM 904 O O . SER A 1 117 ? -26.492 -9.960 3.967 1.00 89.69 117 SER A O 1
ATOM 906 N N . LEU A 1 118 ? -25.327 -10.976 2.336 1.00 87.56 118 LEU A N 1
ATOM 907 C CA . LEU A 1 118 ? -24.013 -10.835 2.961 1.00 87.56 118 LEU A CA 1
ATOM 908 C C . LEU A 1 118 ? -23.528 -9.386 2.873 1.00 87.56 118 LEU A C 1
ATOM 910 O O . LEU A 1 118 ? -23.101 -8.825 3.879 1.00 87.56 118 LEU A O 1
ATOM 914 N N . CYS A 1 119 ? -23.662 -8.756 1.702 1.00 87.19 119 CYS A N 1
ATOM 915 C CA . CYS A 1 119 ? -23.277 -7.356 1.508 1.00 87.19 119 CYS A CA 1
ATOM 916 C C . CYS A 1 119 ? -24.014 -6.426 2.483 1.00 87.19 119 CYS A C 1
ATOM 918 O O . CYS A 1 119 ? -23.376 -5.590 3.116 1.00 87.19 119 CYS A O 1
ATOM 920 N N . LYS A 1 120 ? -25.328 -6.629 2.664 1.00 87.75 120 LYS A N 1
ATOM 921 C CA . LYS A 1 120 ? -26.160 -5.859 3.605 1.00 87.75 120 LYS A CA 1
ATOM 922 C C . LYS A 1 120 ? -25.806 -6.079 5.080 1.00 87.75 120 LYS A C 1
ATOM 924 O O . LYS A 1 120 ? -26.086 -5.206 5.885 1.00 87.75 120 LYS A O 1
ATOM 929 N N . LYS A 1 121 ? -25.243 -7.238 5.445 1.00 89.44 121 LYS A N 1
ATOM 930 C CA . LYS A 1 121 ? -24.790 -7.515 6.822 1.00 89.44 121 LYS A CA 1
ATOM 931 C C . LYS A 1 121 ? -23.431 -6.888 7.140 1.00 89.44 121 LYS A C 1
ATOM 933 O O . LYS A 1 121 ? -23.171 -6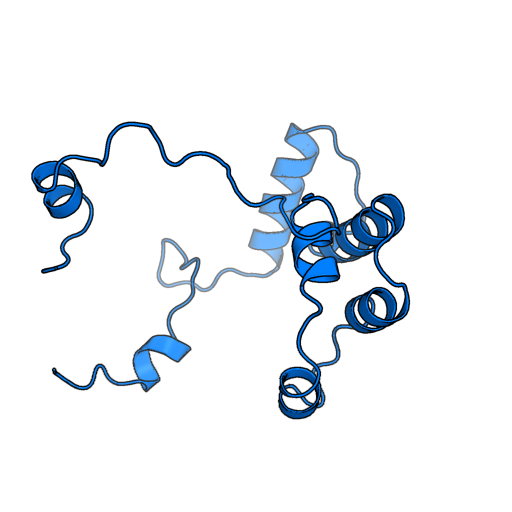.590 8.296 1.00 89.44 121 LYS A O 1
ATOM 938 N N . LEU A 1 122 ? -22.544 -6.779 6.148 1.00 89.62 122 LEU A N 1
ATOM 939 C CA . LEU A 1 122 ? -21.176 -6.271 6.332 1.00 89.62 122 LEU A CA 1
ATOM 940 C C . LEU A 1 122 ? -21.092 -4.752 6.213 1.00 89.62 122 LEU A C 1
ATOM 942 O O . LEU A 1 122 ? -20.306 -4.115 6.909 1.00 89.62 122 LEU A O 1
ATOM 946 N N . PHE A 1 123 ? -21.880 -4.185 5.306 1.00 85.38 123 PHE A N 1
ATOM 947 C CA . PHE A 1 123 ? -21.951 -2.757 5.077 1.00 85.38 123 PHE A CA 1
ATOM 948 C C . PHE A 1 123 ? -23.393 -2.334 5.333 1.00 85.38 123 PHE A C 1
ATOM 950 O O . PHE A 1 123 ? -24.278 -2.692 4.558 1.00 85.38 123 PHE A O 1
ATOM 957 N N . ASP A 1 124 ? -23.629 -1.533 6.373 1.00 69.88 124 ASP A N 1
ATOM 958 C CA . ASP A 1 124 ? -24.954 -0.984 6.722 1.00 69.88 124 ASP A CA 1
ATOM 959 C C . ASP A 1 124 ? -25.484 0.043 5.690 1.00 69.88 124 ASP A C 1
ATOM 961 O O . ASP A 1 124 ? -26.294 0.924 5.983 1.00 69.88 124 ASP A O 1
ATOM 965 N N . CYS A 1 125 ? -25.027 -0.036 4.441 1.00 51.38 125 CYS A N 1
ATOM 966 C CA . CYS A 1 125 ? -25.441 0.836 3.361 1.00 51.38 125 CYS A CA 1
ATOM 967 C C . CYS A 1 125 ? -26.738 0.313 2.734 1.00 51.38 125 CYS A C 1
ATOM 969 O O . CYS A 1 125 ? -26.771 -0.755 2.118 1.00 51.38 125 CYS A O 1
ATOM 971 N N . LYS A 1 126 ? -27.805 1.116 2.830 1.00 54.81 126 LYS A N 1
ATOM 972 C CA . LYS A 1 126 ? -28.882 1.109 1.832 1.00 54.81 126 LYS A CA 1
ATOM 973 C C . LYS A 1 126 ? -28.228 1.289 0.454 1.00 54.81 126 LYS A C 1
ATOM 975 O O . LYS A 1 126 ? -27.740 2.381 0.168 1.00 54.81 126 LYS A O 1
ATOM 980 N N . MET A 1 127 ? -28.160 0.213 -0.334 1.00 43.00 127 MET A N 1
ATOM 981 C CA . MET A 1 127 ? -27.974 0.309 -1.787 1.00 43.00 127 MET A CA 1
ATOM 982 C C . MET A 1 127 ? -29.185 0.990 -2.416 1.00 43.00 127 MET A C 1
ATOM 984 O O . MET A 1 127 ? -30.308 0.724 -1.925 1.00 43.00 127 MET A O 1
#